Protein AF-A0A496YY79-F1 (afdb_monomer_lite)

Foldseek 3Di:
DDDPVNVLVVVLVCQLQVVQLVVLVCCCVVPVVVSCVVQVDSVSSSVVSSVVSNVVCVVCVVPVVVVVCCVVVVVD

Radius of gyration: 15.7 Å; chains: 1; bounding box: 33×28×44 Å

Secondary structure (DSSP, 8-state):
---HHHHHHHHHHHHHHHHHHHHHHHHHHHSHHHHHHHHSSHHHHHHHHHHHHHHHHHHHTTTHHHHHHHHHHHT-

Sequence (76 aa):
MANAEELLKVIKEDYVRTYSLRICQALFQLFPEEAKRAFGSIENCVKEVQDDAEKWFEKWGPNWVAGIIARVKGSS

Structure (mmCIF, N/CA/C/O backbone):
data_AF-A0A496YY79-F1
#
_entry.id   AF-A0A496YY79-F1
#
loop_
_atom_site.group_PDB
_atom_site.id
_atom_site.type_symbol
_atom_site.label_atom_id
_atom_site.label_alt_id
_atom_site.label_comp_id
_atom_site.label_asym_id
_atom_site.label_entity_id
_atom_site.label_seq_id
_atom_site.pdbx_PDB_ins_code
_atom_site.Cartn_x
_atom_site.Cartn_y
_atom_site.Cartn_z
_atom_site.occupancy
_atom_site.B_iso_or_equiv
_atom_site.auth_seq_id
_atom_site.auth_comp_id
_atom_site.auth_asym_id
_atom_site.auth_atom_id
_atom_site.pdbx_PDB_model_num
ATOM 1 N N . MET A 1 1 ? 16.530 13.702 -19.274 1.00 53.22 1 MET A N 1
ATOM 2 C CA . MET A 1 1 ? 15.833 12.403 -19.376 1.00 53.22 1 MET A CA 1
ATOM 3 C C . MET A 1 1 ? 15.948 11.766 -18.010 1.00 53.22 1 MET A C 1
ATOM 5 O O . MET A 1 1 ? 17.075 11.687 -17.540 1.00 53.22 1 MET A O 1
ATOM 9 N N . ALA A 1 2 ? 14.834 11.430 -17.355 1.00 59.84 2 ALA A N 1
ATOM 10 C CA . ALA A 1 2 ? 14.903 10.729 -16.074 1.00 59.84 2 ALA A CA 1
ATOM 11 C C . ALA A 1 2 ? 15.617 9.389 -16.288 1.00 59.84 2 ALA A C 1
ATOM 13 O O . ALA A 1 2 ? 15.359 8.713 -17.292 1.00 59.84 2 ALA A O 1
ATOM 14 N N . ASN A 1 3 ? 16.550 9.042 -15.409 1.00 81.94 3 ASN A N 1
ATOM 15 C CA . ASN A 1 3 ? 17.208 7.742 -15.483 1.00 81.94 3 ASN A CA 1
ATOM 16 C C . ASN A 1 3 ? 16.211 6.635 -15.060 1.00 81.94 3 ASN A C 1
ATOM 18 O O . ASN A 1 3 ? 15.156 6.903 -14.480 1.00 81.94 3 ASN A O 1
ATOM 22 N N . ALA A 1 4 ? 16.491 5.377 -15.411 1.00 80.31 4 ALA A N 1
ATOM 23 C CA . ALA A 1 4 ? 15.565 4.271 -15.137 1.00 80.31 4 ALA A CA 1
ATOM 24 C C . ALA A 1 4 ? 15.276 4.091 -13.631 1.00 80.31 4 ALA A C 1
ATOM 26 O O . ALA A 1 4 ? 14.177 3.683 -13.257 1.00 80.31 4 ALA A O 1
ATOM 27 N N . GLU A 1 5 ? 16.241 4.432 -12.776 1.00 83.06 5 GLU A N 1
ATOM 28 C CA . GLU A 1 5 ? 16.116 4.361 -11.318 1.00 83.06 5 GLU A CA 1
ATOM 29 C C . GLU A 1 5 ? 15.138 5.410 -10.775 1.00 83.06 5 GLU A C 1
ATOM 31 O O . GLU A 1 5 ? 14.296 5.092 -9.938 1.00 83.06 5 GLU A O 1
ATOM 36 N N . GLU A 1 6 ? 15.179 6.639 -11.293 1.00 86.81 6 GLU A N 1
ATOM 37 C CA . GLU A 1 6 ? 14.245 7.715 -10.951 1.00 86.81 6 GLU A CA 1
ATOM 38 C C . GLU A 1 6 ? 12.812 7.349 -11.340 1.00 86.81 6 GLU A C 1
ATOM 40 O O . GLU A 1 6 ? 11.889 7.536 -10.547 1.00 86.81 6 GLU A O 1
ATOM 45 N N . LEU A 1 7 ? 12.615 6.770 -12.529 1.00 85.12 7 LEU A N 1
ATOM 46 C CA . LEU A 1 7 ? 11.297 6.297 -12.958 1.00 85.12 7 LEU A CA 1
ATOM 47 C C . LEU A 1 7 ? 10.783 5.168 -12.059 1.00 85.12 7 LEU A C 1
ATOM 49 O O . LEU A 1 7 ? 9.615 5.173 -11.669 1.00 85.12 7 LEU A O 1
ATOM 53 N N . LEU A 1 8 ? 11.649 4.219 -11.697 1.00 84.62 8 LEU A N 1
ATOM 54 C CA . LEU A 1 8 ? 11.270 3.119 -10.814 1.00 84.62 8 LEU A CA 1
ATOM 55 C C . LEU A 1 8 ? 10.929 3.616 -9.405 1.00 84.62 8 LEU A C 1
ATOM 57 O O . LEU A 1 8 ? 9.974 3.127 -8.805 1.00 84.62 8 LEU A O 1
ATOM 61 N N . LYS A 1 9 ? 11.658 4.616 -8.900 1.00 88.81 9 LYS A N 1
ATOM 62 C CA . LYS A 1 9 ? 11.366 5.266 -7.621 1.00 88.81 9 LYS A CA 1
ATOM 63 C C . LYS A 1 9 ? 9.983 5.918 -7.627 1.00 88.81 9 LYS A C 1
ATOM 65 O O . LYS A 1 9 ? 9.207 5.668 -6.712 1.00 88.81 9 LYS A O 1
ATOM 70 N N . VAL A 1 10 ? 9.648 6.679 -8.671 1.00 90.12 10 VAL A N 1
ATOM 71 C CA . VAL A 1 10 ? 8.322 7.309 -8.802 1.00 90.12 10 VAL A CA 1
ATOM 72 C C . VAL A 1 10 ? 7.209 6.257 -8.827 1.00 90.12 10 VAL A C 1
ATOM 74 O O . VAL A 1 10 ? 6.197 6.415 -8.148 1.00 90.12 10 VAL A O 1
ATOM 77 N N . ILE A 1 11 ? 7.403 5.151 -9.555 1.00 88.75 11 ILE A N 1
ATOM 78 C CA . ILE A 1 11 ? 6.431 4.047 -9.580 1.00 88.75 11 ILE A CA 1
ATOM 79 C C . ILE A 1 11 ? 6.313 3.373 -8.207 1.00 88.75 11 ILE A C 1
ATOM 81 O O . ILE A 1 11 ? 5.199 3.054 -7.793 1.00 88.75 11 ILE A O 1
ATOM 85 N N . LYS A 1 12 ? 7.426 3.168 -7.487 1.00 90.12 12 LYS A N 1
ATOM 86 C CA . LYS A 1 12 ? 7.403 2.622 -6.121 1.00 90.12 12 LYS A CA 1
ATOM 87 C C . LYS A 1 12 ? 6.579 3.519 -5.199 1.00 90.12 12 LYS A C 1
ATOM 89 O O . LYS A 1 12 ? 5.697 3.021 -4.506 1.00 90.12 12 LYS A O 1
ATOM 94 N N . GLU A 1 13 ? 6.842 4.823 -5.204 1.00 92.50 13 GLU A N 1
ATOM 95 C CA . GLU A 1 13 ? 6.147 5.793 -4.351 1.00 92.50 13 GLU A CA 1
ATOM 96 C C . GLU A 1 13 ? 4.637 5.825 -4.630 1.00 92.50 13 GLU A C 1
ATOM 98 O O . GLU A 1 13 ? 3.834 5.782 -3.693 1.00 92.50 13 GLU A O 1
ATOM 103 N N . ASP A 1 14 ? 4.238 5.833 -5.907 1.00 91.88 14 ASP A N 1
ATOM 104 C CA . ASP A 1 14 ? 2.825 5.795 -6.292 1.00 91.88 14 ASP A CA 1
ATOM 105 C C . ASP A 1 14 ? 2.152 4.472 -5.902 1.00 91.88 14 ASP A C 1
ATOM 107 O O . ASP A 1 14 ? 1.065 4.483 -5.319 1.00 91.88 14 ASP A O 1
ATOM 111 N N . TYR A 1 15 ? 2.819 3.337 -6.148 1.00 90.69 15 TYR A N 1
ATOM 112 C CA . TYR A 1 15 ? 2.328 2.018 -5.750 1.00 90.69 15 TYR A CA 1
ATOM 113 C C . TYR A 1 15 ? 2.086 1.959 -4.244 1.00 90.69 15 TYR A C 1
ATOM 115 O O . TYR A 1 15 ? 0.976 1.647 -3.823 1.00 90.69 15 TYR A O 1
ATOM 123 N N . VAL A 1 16 ? 3.092 2.295 -3.434 1.00 94.06 16 VAL A N 1
ATOM 124 C CA . VAL A 1 16 ? 3.020 2.211 -1.969 1.00 94.06 16 VAL A CA 1
ATOM 125 C C . VAL A 1 16 ? 1.889 3.083 -1.437 1.00 94.06 16 VAL A C 1
ATOM 127 O O . VAL A 1 16 ? 1.076 2.615 -0.641 1.00 94.06 16 VAL A O 1
ATOM 130 N N . ARG A 1 17 ? 1.791 4.330 -1.912 1.00 94.38 17 ARG A N 1
ATOM 131 C CA . ARG A 1 17 ? 0.759 5.281 -1.483 1.00 94.38 17 ARG A CA 1
ATOM 132 C C . ARG A 1 17 ? -0.644 4.848 -1.898 1.00 94.38 17 ARG A C 1
ATOM 134 O O . ARG A 1 17 ? -1.569 4.894 -1.089 1.00 94.38 17 ARG A O 1
ATOM 141 N N . THR A 1 18 ? -0.823 4.479 -3.162 1.00 94.62 18 THR A N 1
ATOM 142 C CA . THR A 1 18 ? -2.141 4.125 -3.700 1.00 94.62 18 THR A CA 1
ATOM 143 C C . THR A 1 18 ? -2.622 2.800 -3.127 1.00 94.62 18 THR A C 1
ATOM 145 O O . THR A 1 18 ? -3.797 2.674 -2.775 1.00 94.62 18 THR A O 1
ATOM 148 N N . TYR A 1 19 ? -1.723 1.823 -3.010 1.00 93.69 19 TYR A N 1
ATOM 149 C CA . TYR A 1 19 ? -2.022 0.515 -2.451 1.00 93.69 19 TYR A CA 1
ATOM 150 C C . TYR A 1 19 ? -2.492 0.635 -1.001 1.00 93.69 19 TYR A C 1
ATOM 152 O O . TYR A 1 19 ? -3.604 0.208 -0.692 1.00 93.69 19 TYR A O 1
ATOM 160 N N . SER A 1 20 ? -1.695 1.263 -0.129 1.00 96.06 20 SER A N 1
ATOM 161 C CA . SER A 1 20 ? -2.016 1.362 1.298 1.00 96.06 20 SER A CA 1
ATOM 162 C C . SER A 1 20 ? -3.341 2.080 1.539 1.00 96.06 20 SER A C 1
ATOM 164 O O . SER A 1 20 ? -4.195 1.570 2.264 1.00 96.06 20 SER A O 1
ATOM 166 N N . LEU A 1 21 ? -3.571 3.205 0.856 1.00 96.81 21 LEU A N 1
ATOM 167 C CA . LEU A 1 21 ? -4.814 3.959 0.976 1.00 96.81 21 LEU A CA 1
ATOM 168 C C . LEU A 1 21 ? -6.026 3.129 0.548 1.00 96.81 21 LEU A C 1
ATOM 170 O O . LEU A 1 21 ? -7.000 3.042 1.292 1.00 96.81 21 LEU A O 1
ATOM 174 N N . ARG A 1 22 ? -5.979 2.510 -0.637 1.00 97.19 22 ARG A N 1
ATOM 175 C CA . ARG A 1 22 ? -7.128 1.768 -1.175 1.00 97.19 22 ARG A CA 1
ATOM 176 C C . ARG A 1 22 ? -7.432 0.511 -0.372 1.00 97.19 22 ARG A C 1
ATOM 178 O O . ARG A 1 22 ? -8.605 0.227 -0.143 1.00 97.19 22 ARG A O 1
ATOM 185 N N . ILE A 1 23 ? -6.408 -0.219 0.073 1.00 96.19 23 ILE A N 1
ATOM 186 C CA . ILE A 1 23 ? -6.600 -1.401 0.921 1.00 96.19 23 ILE A CA 1
ATOM 187 C C . ILE A 1 23 ? -7.225 -0.992 2.254 1.00 96.19 23 ILE A C 1
ATOM 189 O O . ILE A 1 23 ? -8.212 -1.600 2.658 1.00 96.19 23 ILE A O 1
ATOM 193 N N . CYS A 1 24 ? -6.720 0.057 2.908 1.00 97.75 24 CYS A N 1
ATOM 194 C CA . CYS A 1 24 ? -7.278 0.509 4.180 1.00 97.75 24 CYS A CA 1
ATOM 195 C C . CYS A 1 24 ? -8.701 1.054 4.023 1.00 97.75 24 CYS A C 1
ATOM 197 O O . CYS A 1 24 ? -9.565 0.728 4.830 1.00 97.75 24 CYS A O 1
ATOM 199 N N . GLN A 1 25 ? -8.995 1.804 2.958 1.00 98.00 25 GLN A N 1
ATOM 200 C CA . GLN A 1 25 ? -10.364 2.230 2.651 1.00 98.00 25 GLN A CA 1
ATOM 201 C C . GLN A 1 25 ? -11.303 1.034 2.470 1.00 98.00 25 GLN A C 1
ATOM 203 O O . GLN A 1 25 ? -12.364 0.993 3.090 1.00 98.00 25 GLN A O 1
ATOM 208 N N . ALA A 1 26 ? -10.903 0.041 1.671 1.00 98.00 26 ALA A N 1
ATOM 209 C CA . ALA A 1 26 ? -11.693 -1.166 1.462 1.00 98.00 26 ALA A CA 1
ATOM 210 C C . ALA A 1 26 ? -11.887 -1.950 2.767 1.00 98.00 26 ALA A C 1
ATOM 212 O O . ALA A 1 26 ? -12.991 -2.409 3.042 1.00 98.00 26 ALA A O 1
ATOM 213 N N . LEU A 1 27 ? -10.850 -2.058 3.601 1.00 97.31 27 LEU A N 1
ATOM 214 C CA . LEU A 1 27 ? -10.923 -2.750 4.883 1.00 97.31 27 LEU A CA 1
ATOM 215 C C . LEU A 1 27 ? -11.903 -2.057 5.838 1.00 97.31 27 LEU A C 1
ATOM 217 O O . LEU A 1 27 ? -12.774 -2.716 6.394 1.00 97.31 27 LEU A O 1
ATOM 221 N N . PHE A 1 28 ? -11.819 -0.733 5.978 1.00 98.12 28 PHE A N 1
ATOM 222 C CA . PHE A 1 28 ? -12.740 0.037 6.820 1.00 98.12 28 PHE A CA 1
ATOM 223 C C . PHE A 1 28 ? -14.171 0.071 6.266 1.00 98.12 28 PHE A C 1
ATOM 225 O O . PHE A 1 28 ? -15.112 0.223 7.040 1.00 98.1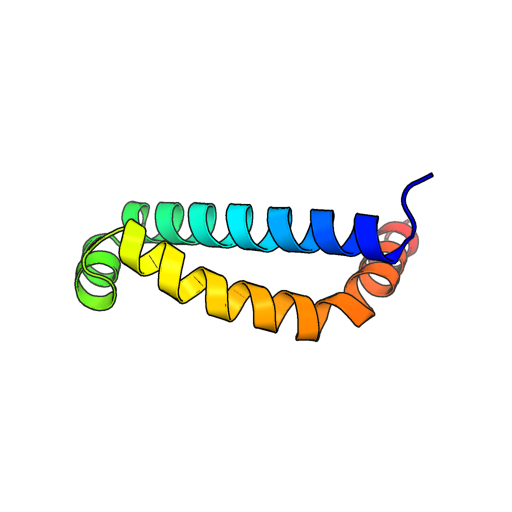2 28 PHE A O 1
ATOM 232 N N . GLN A 1 29 ? -14.355 -0.077 4.953 1.00 98.00 29 GLN A N 1
ATOM 233 C CA . GLN A 1 29 ? -15.678 -0.145 4.334 1.00 98.00 29 GLN A CA 1
ATOM 234 C C . GLN A 1 29 ? -16.324 -1.530 4.481 1.00 98.00 29 GLN A C 1
ATOM 236 O O . GLN A 1 29 ? -17.521 -1.622 4.744 1.00 98.00 29 GLN A O 1
ATOM 241 N N . LEU A 1 30 ? -15.555 -2.600 4.272 1.00 98.19 30 LEU A N 1
ATOM 242 C CA . LEU A 1 30 ? -16.065 -3.972 4.218 1.00 98.19 30 LEU A CA 1
ATOM 243 C C . LEU A 1 30 ? -16.063 -4.660 5.590 1.00 98.19 30 LEU A C 1
ATOM 245 O O . LEU A 1 30 ? -16.955 -5.457 5.866 1.00 98.19 30 LEU A O 1
ATOM 249 N N . PHE A 1 31 ? -15.086 -4.341 6.441 1.00 98.06 31 PHE A N 1
ATOM 250 C CA . PHE A 1 31 ? -14.848 -4.967 7.748 1.00 98.06 31 PHE A CA 1
ATOM 251 C C . PHE A 1 31 ? -14.572 -3.903 8.828 1.00 98.06 31 PHE A C 1
ATOM 253 O O . PHE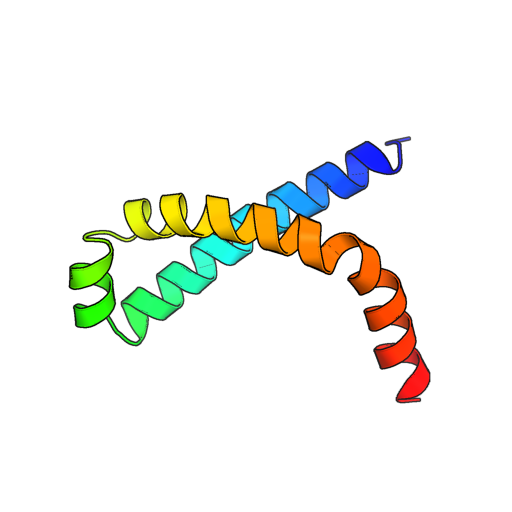 A 1 31 ? -13.495 -3.880 9.430 1.00 98.06 31 PHE A O 1
ATOM 260 N N . PRO A 1 32 ? -15.505 -2.960 9.059 1.00 97.25 32 PRO A N 1
ATOM 261 C CA . PRO A 1 32 ? -15.254 -1.780 9.885 1.00 97.25 32 PRO A CA 1
ATOM 262 C C . PRO A 1 32 ? -14.866 -2.107 11.330 1.00 97.25 32 PRO A C 1
ATOM 264 O O . PRO A 1 32 ? -14.042 -1.405 11.912 1.00 97.25 32 PRO A O 1
ATOM 267 N N . GLU A 1 33 ? -15.448 -3.145 11.930 1.00 97.94 33 GLU A N 1
ATOM 268 C CA . GLU A 1 33 ? -15.224 -3.464 13.344 1.00 97.94 33 GLU A CA 1
ATOM 269 C C . GLU A 1 33 ? -13.881 -4.164 13.562 1.00 97.94 33 GLU A C 1
ATOM 271 O O . GLU A 1 33 ? -13.144 -3.831 14.493 1.00 97.94 33 GLU A O 1
ATOM 276 N N . GLU A 1 34 ? -13.510 -5.075 12.666 1.00 98.00 34 GLU A N 1
ATOM 277 C CA . GLU A 1 34 ? -12.187 -5.687 12.623 1.00 98.00 34 GLU A CA 1
ATOM 278 C C . GLU A 1 34 ? -11.108 -4.637 12.346 1.00 98.00 34 GLU A C 1
ATOM 280 O O . GLU A 1 34 ? -10.096 -4.600 13.047 1.00 98.00 34 GLU A O 1
ATOM 285 N N . ALA A 1 35 ? -11.345 -3.743 11.380 1.00 97.19 35 ALA A N 1
ATOM 286 C CA . ALA A 1 35 ? -10.410 -2.685 11.010 1.00 97.19 35 ALA A CA 1
ATOM 287 C C . ALA A 1 35 ? -10.146 -1.720 12.173 1.00 97.19 35 ALA A C 1
ATOM 289 O O . ALA A 1 35 ? -8.994 -1.439 12.502 1.00 97.19 35 ALA A O 1
ATOM 290 N N . LYS A 1 36 ? -11.204 -1.253 12.850 1.00 97.50 36 LYS A N 1
ATOM 291 C CA . LYS A 1 36 ? -11.075 -0.397 14.039 1.00 97.50 36 LYS A CA 1
ATOM 292 C C . LYS A 1 36 ? -10.387 -1.121 15.190 1.00 97.50 36 LYS A C 1
ATOM 294 O O . LYS A 1 36 ? -9.595 -0.506 15.891 1.00 97.50 36 LYS A O 1
ATOM 299 N N . ARG A 1 37 ? -10.663 -2.411 15.400 1.00 98.06 37 ARG A N 1
ATOM 300 C CA . ARG A 1 37 ? -10.013 -3.182 16.469 1.00 98.06 37 ARG A CA 1
ATOM 301 C C . ARG A 1 37 ? -8.517 -3.353 16.221 1.00 98.06 37 ARG A C 1
ATOM 303 O O . ARG A 1 37 ? -7.747 -3.276 17.171 1.00 98.06 37 ARG A O 1
ATOM 310 N N . ALA A 1 38 ? -8.130 -3.611 14.975 1.00 97.19 38 ALA A N 1
ATOM 311 C CA . ALA A 1 38 ? -6.739 -3.836 14.605 1.00 97.19 38 ALA A CA 1
ATOM 312 C C . ALA A 1 38 ? -5.933 -2.530 14.556 1.00 97.19 38 ALA A C 1
ATOM 314 O O . ALA A 1 38 ? -4.858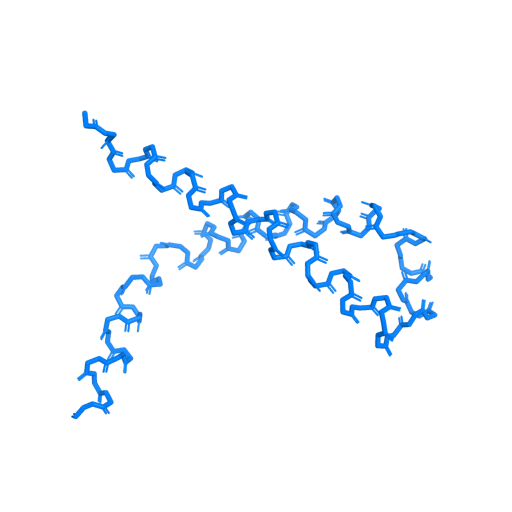 -2.463 15.139 1.00 97.19 38 ALA A O 1
ATOM 315 N N . PHE A 1 39 ? -6.466 -1.493 13.905 1.00 97.12 39 PHE A N 1
ATOM 316 C CA . PHE A 1 39 ? -5.705 -0.285 13.564 1.00 97.12 39 PHE A CA 1
ATOM 317 C C . PHE A 1 39 ? -6.165 0.973 14.314 1.00 97.12 39 PHE A C 1
ATOM 319 O O . PHE A 1 39 ? -5.454 1.978 14.364 1.00 97.12 39 PHE A O 1
ATOM 326 N N . GLY A 1 40 ? -7.367 0.969 14.891 1.00 97.50 40 GLY A N 1
ATOM 327 C CA . GLY A 1 40 ? -7.979 2.133 15.540 1.00 97.50 40 GLY A CA 1
ATOM 328 C C . GLY A 1 40 ? -8.529 3.163 14.551 1.00 97.50 40 GLY A C 1
ATOM 329 O O . GLY A 1 40 ? -9.699 3.533 14.637 1.00 97.50 40 GLY A O 1
ATOM 330 N N . SER A 1 41 ? -7.712 3.602 13.591 1.00 97.38 41 SER A N 1
ATOM 331 C CA . SER A 1 41 ? -8.084 4.576 12.562 1.00 97.38 41 SER A CA 1
ATOM 332 C C . SER A 1 41 ? -7.526 4.217 11.186 1.00 97.38 41 SER A C 1
ATOM 334 O O . SER A 1 41 ? -6.645 3.363 11.043 1.00 97.38 41 SER A O 1
ATOM 336 N N . ILE A 1 42 ? -8.050 4.885 10.157 1.00 96.75 42 ILE A N 1
ATOM 337 C CA . ILE A 1 42 ? -7.585 4.700 8.784 1.00 96.75 42 ILE A CA 1
ATOM 338 C C . ILE A 1 42 ? -6.148 5.200 8.606 1.00 96.75 42 ILE A C 1
ATOM 340 O O . ILE A 1 42 ? -5.374 4.570 7.893 1.00 96.75 42 ILE A O 1
ATOM 344 N N . GLU A 1 43 ? -5.757 6.281 9.285 1.00 96.56 43 GLU A N 1
ATOM 345 C CA . GLU A 1 43 ? -4.402 6.835 9.227 1.00 96.56 43 GLU A CA 1
ATOM 346 C C . GLU A 1 43 ? -3.365 5.850 9.774 1.00 96.56 43 GLU A C 1
ATOM 348 O O . GLU A 1 43 ? -2.314 5.664 9.161 1.00 96.56 43 GLU A O 1
ATOM 353 N N . ASN A 1 44 ? -3.677 5.176 10.886 1.00 96.88 44 ASN A N 1
ATOM 354 C CA . ASN A 1 44 ? -2.811 4.140 11.451 1.00 96.88 44 ASN A CA 1
ATOM 355 C C . ASN A 1 44 ? -2.695 2.936 10.513 1.00 96.88 44 ASN A C 1
ATOM 357 O O . ASN A 1 44 ? -1.585 2.484 10.243 1.00 96.88 44 ASN A O 1
ATOM 361 N N . CYS A 1 45 ? -3.820 2.477 9.950 1.00 97.31 45 CYS A N 1
ATOM 362 C CA . CYS A 1 45 ? -3.812 1.410 8.949 1.00 97.31 45 CYS A CA 1
ATOM 363 C C . CYS A 1 45 ? -2.906 1.769 7.768 1.00 97.31 45 CYS A C 1
ATOM 365 O O . CYS A 1 45 ? -2.055 0.976 7.379 1.00 97.31 45 CYS A O 1
ATOM 367 N N . VAL A 1 46 ? -3.050 2.976 7.208 1.00 97.00 46 VAL A N 1
ATOM 368 C CA . VAL A 1 46 ? -2.249 3.406 6.056 1.00 97.00 46 VAL A CA 1
ATOM 369 C C . VAL A 1 46 ? -0.766 3.418 6.404 1.00 97.00 46 VAL A C 1
ATOM 371 O O . VAL A 1 46 ? 0.028 2.917 5.614 1.00 97.00 46 VAL A O 1
ATOM 374 N N . LYS A 1 47 ? -0.398 3.931 7.582 1.00 95.25 47 LYS A N 1
ATOM 375 C CA . LYS A 1 47 ? 0.993 3.961 8.040 1.00 95.25 47 LYS A CA 1
ATOM 376 C C . LYS A 1 47 ? 1.594 2.556 8.142 1.00 95.25 47 LYS A C 1
ATOM 378 O O . LYS A 1 47 ? 2.680 2.333 7.626 1.00 95.25 47 LYS A O 1
ATOM 383 N N . GL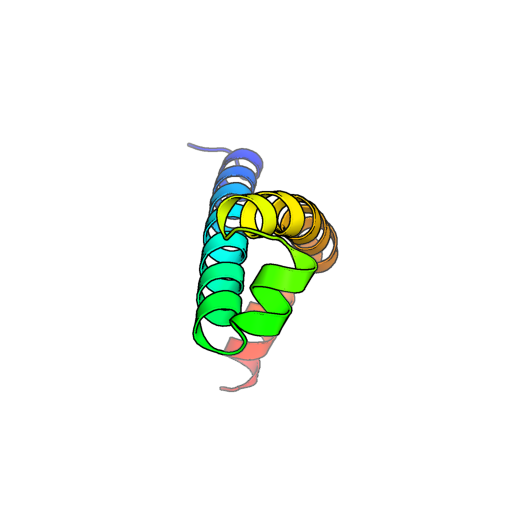U A 1 48 ? 0.887 1.612 8.758 1.00 94.56 48 GLU A N 1
ATOM 384 C CA . GLU A 1 48 ? 1.372 0.232 8.910 1.00 94.56 48 GLU A CA 1
ATOM 385 C C . GLU A 1 48 ? 1.422 -0.520 7.571 1.00 94.56 48 GLU A C 1
ATOM 387 O O . GLU A 1 48 ? 2.391 -1.217 7.274 1.00 94.56 48 GLU A O 1
ATOM 392 N N . VAL A 1 49 ? 0.414 -0.344 6.712 1.00 95.12 49 VAL A N 1
ATOM 393 C CA . VAL A 1 49 ? 0.354 -1.011 5.402 1.00 95.12 49 VAL A CA 1
ATOM 394 C C . VAL A 1 49 ? 1.374 -0.431 4.416 1.00 95.12 49 VAL A C 1
ATOM 396 O O . VAL A 1 49 ? 1.804 -1.146 3.511 1.00 95.12 49 VAL A O 1
ATOM 399 N N . GLN A 1 50 ? 1.794 0.831 4.561 1.00 94.50 50 GLN A N 1
ATOM 400 C CA . GLN A 1 50 ? 2.868 1.406 3.739 1.00 94.50 50 GLN A CA 1
ATOM 401 C C . GLN A 1 50 ? 4.184 0.636 3.899 1.00 94.50 50 GLN A C 1
ATOM 403 O O . GLN A 1 50 ? 4.784 0.276 2.884 1.00 94.50 50 GLN A O 1
ATOM 408 N N . ASP A 1 51 ? 4.578 0.307 5.132 1.00 90.19 51 ASP A N 1
ATOM 409 C CA . ASP A 1 51 ? 5.808 -0.449 5.413 1.00 90.19 51 ASP A CA 1
ATOM 410 C C . ASP A 1 51 ? 5.794 -1.833 4.740 1.00 90.19 51 ASP A C 1
ATOM 412 O O . ASP A 1 51 ? 6.810 -2.321 4.235 1.00 90.19 51 ASP A O 1
ATOM 416 N N . ASP A 1 52 ? 4.630 -2.480 4.698 1.00 90.00 52 ASP A N 1
ATOM 417 C CA . ASP A 1 52 ? 4.467 -3.774 4.037 1.00 90.00 52 ASP A CA 1
ATOM 418 C C . ASP A 1 52 ? 4.381 -3.653 2.512 1.00 90.00 52 ASP A C 1
ATOM 420 O O . ASP A 1 52 ? 4.949 -4.480 1.789 1.00 90.00 52 ASP A O 1
ATOM 424 N N . ALA A 1 53 ? 3.745 -2.597 2.003 1.00 91.25 53 ALA A N 1
ATOM 425 C CA . ALA A 1 53 ? 3.688 -2.314 0.575 1.00 91.25 53 ALA A CA 1
ATOM 426 C C . ALA A 1 53 ? 5.089 -2.068 -0.008 1.00 91.25 53 ALA A C 1
ATOM 428 O O . ALA A 1 53 ? 5.371 -2.536 -1.115 1.00 91.25 53 ALA A O 1
ATOM 429 N N . GLU A 1 54 ? 5.989 -1.413 0.732 1.00 91.50 54 GLU A N 1
ATOM 430 C CA . GLU A 1 54 ? 7.390 -1.246 0.329 1.00 91.50 54 GLU A CA 1
ATOM 431 C C . GLU A 1 54 ? 8.105 -2.591 0.174 1.00 91.50 54 GLU A C 1
ATOM 433 O O . GLU A 1 54 ? 8.688 -2.864 -0.880 1.00 91.50 54 GLU A O 1
ATOM 438 N N . LYS A 1 55 ? 7.993 -3.471 1.175 1.00 89.38 55 LYS A N 1
ATOM 439 C CA . LYS A 1 55 ? 8.593 -4.816 1.136 1.00 89.38 55 LYS A CA 1
ATOM 440 C C . LYS A 1 55 ? 8.032 -5.653 -0.007 1.00 89.38 55 LYS A C 1
ATOM 442 O O . LYS A 1 55 ? 8.757 -6.427 -0.630 1.00 89.38 55 LYS A O 1
ATOM 447 N N . TRP A 1 56 ? 6.737 -5.538 -0.294 1.00 85.50 56 TRP A N 1
ATOM 448 C CA . TRP A 1 56 ? 6.120 -6.250 -1.412 1.00 85.50 56 TRP A CA 1
ATOM 449 C C . TRP A 1 56 ? 6.578 -5.720 -2.757 1.00 85.50 56 TRP A C 1
ATOM 451 O O . TRP A 1 56 ? 6.845 -6.524 -3.652 1.00 85.50 56 TRP A O 1
ATOM 461 N N . PHE A 1 57 ? 6.726 -4.404 -2.892 1.00 86.94 57 PHE A N 1
ATOM 462 C CA . PHE A 1 57 ? 7.314 -3.832 -4.091 1.00 86.9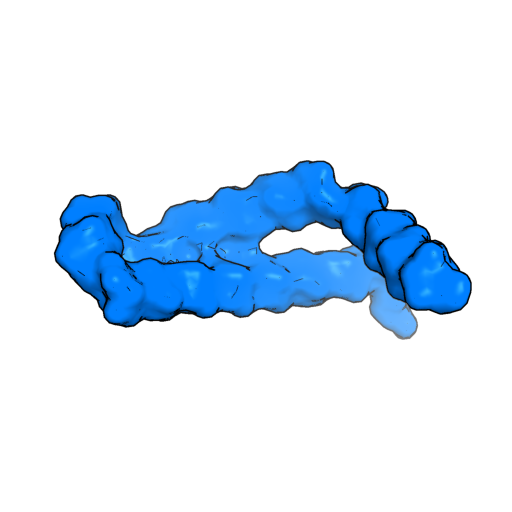4 57 PHE A CA 1
ATOM 463 C C . PHE A 1 57 ? 8.735 -4.359 -4.297 1.00 86.94 57 PHE A C 1
ATOM 465 O O . PHE A 1 57 ? 9.074 -4.758 -5.397 1.00 86.94 57 PHE A O 1
ATOM 472 N N . GLU A 1 58 ? 9.557 -4.462 -3.259 1.00 85.38 58 GLU A N 1
ATOM 473 C CA . GLU A 1 58 ? 10.923 -4.989 -3.393 1.00 85.38 58 GLU A CA 1
ATOM 474 C C . GLU A 1 58 ? 10.961 -6.495 -3.672 1.00 85.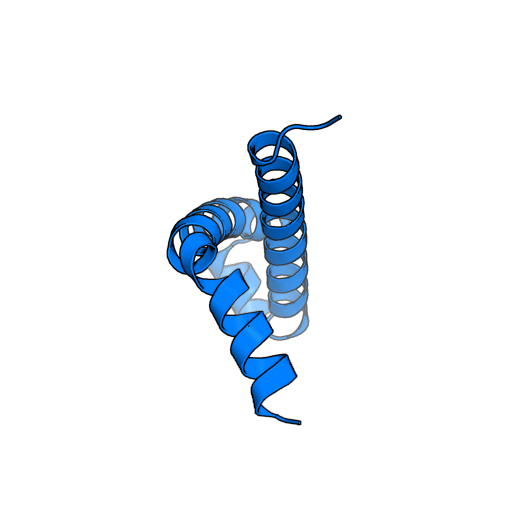38 58 GLU A C 1
ATOM 476 O O . GLU A 1 58 ? 11.768 -6.964 -4.473 1.00 85.38 58 GLU A O 1
ATOM 481 N N . LYS A 1 59 ? 10.055 -7.264 -3.063 1.00 83.94 59 LYS A N 1
ATOM 482 C CA . LYS A 1 59 ? 9.975 -8.718 -3.244 1.00 83.94 59 LYS A CA 1
ATOM 483 C C . LYS A 1 59 ? 9.476 -9.118 -4.634 1.00 83.94 59 LYS A C 1
ATOM 485 O O . LYS A 1 59 ? 9.974 -10.081 -5.215 1.00 83.94 59 LYS A O 1
ATOM 490 N N . TRP A 1 60 ? 8.473 -8.416 -5.158 1.00 75.75 60 TRP A N 1
ATOM 491 C CA . TRP A 1 60 ? 7.803 -8.767 -6.417 1.00 75.75 60 TRP A CA 1
ATOM 492 C C . TRP A 1 60 ? 8.204 -7.852 -7.590 1.00 75.75 60 TRP A C 1
ATOM 494 O O . TRP A 1 60 ? 8.082 -8.243 -8.755 1.00 75.75 60 TRP A O 1
ATOM 504 N N . GLY A 1 61 ? 8.746 -6.669 -7.294 1.00 71.00 61 GLY A N 1
ATOM 505 C CA . GLY A 1 61 ? 9.222 -5.638 -8.226 1.00 71.00 61 GLY A CA 1
ATOM 506 C C . GLY A 1 61 ? 10.378 -6.026 -9.161 1.00 71.00 61 GLY A C 1
ATOM 507 O O . GLY A 1 61 ? 10.516 -5.415 -10.217 1.00 71.00 61 GLY A O 1
ATOM 508 N N . PRO A 1 62 ? 11.183 -7.058 -8.884 1.00 69.00 62 PRO A N 1
ATOM 509 C CA . PRO A 1 62 ? 12.118 -7.573 -9.886 1.00 69.00 62 PRO A CA 1
ATOM 510 C C . PRO A 1 62 ? 11.439 -8.419 -10.978 1.00 69.00 62 PRO A C 1
ATOM 512 O O . PRO A 1 62 ? 11.908 -8.463 -12.111 1.00 69.00 62 PRO A O 1
ATOM 515 N N . ASN A 1 63 ? 10.311 -9.070 -10.668 1.00 69.38 63 ASN A N 1
ATOM 516 C CA . ASN A 1 63 ? 9.708 -10.096 -11.533 1.00 69.38 63 ASN A CA 1
ATOM 517 C C . ASN A 1 63 ? 8.422 -9.647 -12.247 1.00 69.38 63 ASN A C 1
ATOM 519 O O . ASN A 1 63 ? 8.006 -10.272 -13.225 1.00 69.38 63 ASN A O 1
ATOM 523 N N . TRP A 1 64 ? 7.777 -8.570 -11.788 1.00 71.31 64 TRP A N 1
ATOM 524 C CA . TRP A 1 64 ? 6.501 -8.106 -12.350 1.00 71.31 64 TRP A CA 1
ATOM 525 C C . TRP A 1 64 ? 6.587 -7.705 -13.827 1.00 71.31 64 TRP A C 1
ATOM 527 O O . TRP A 1 64 ? 5.642 -7.987 -14.552 1.00 71.31 64 TRP A O 1
ATOM 537 N N . VAL A 1 65 ? 7.688 -7.112 -14.311 1.00 74.75 65 VAL A N 1
ATOM 538 C CA . VAL A 1 65 ? 7.800 -6.703 -15.728 1.00 74.75 65 VAL A CA 1
ATOM 539 C C . VAL A 1 65 ? 7.729 -7.920 -16.650 1.00 74.75 65 VAL A C 1
ATOM 541 O O . VAL A 1 65 ? 6.863 -7.988 -17.524 1.00 74.75 65 VAL A O 1
ATOM 544 N N . ALA A 1 66 ? 8.597 -8.910 -16.421 1.00 74.31 66 ALA A N 1
ATOM 545 C CA . ALA A 1 66 ? 8.595 -10.155 -17.184 1.00 74.31 66 ALA A CA 1
ATOM 546 C C . ALA A 1 66 ? 7.251 -10.887 -17.043 1.00 74.31 66 ALA A C 1
ATOM 548 O O . ALA A 1 66 ? 6.691 -11.343 -18.039 1.00 74.31 66 ALA A O 1
ATOM 549 N N . GLY A 1 67 ? 6.688 -10.921 -15.830 1.00 76.62 67 GLY A N 1
ATOM 550 C CA . GLY A 1 67 ? 5.386 -11.527 -15.560 1.00 76.62 67 GLY A CA 1
ATOM 551 C C . GLY A 1 67 ? 4.221 -10.853 -16.294 1.00 76.62 67 GLY A C 1
ATOM 552 O O . GLY A 1 67 ? 3.371 -11.543 -16.853 1.00 76.62 67 GLY A O 1
ATOM 553 N N . ILE A 1 68 ? 4.174 -9.517 -16.344 1.00 80.25 68 ILE A N 1
ATOM 554 C CA . ILE A 1 68 ? 3.139 -8.768 -17.072 1.00 80.25 68 ILE A CA 1
ATOM 555 C C . ILE A 1 68 ? 3.269 -9.013 -18.570 1.00 80.25 68 ILE A C 1
ATOM 557 O O . ILE A 1 68 ? 2.265 -9.319 -19.212 1.00 80.25 68 ILE A O 1
ATOM 561 N N . ILE A 1 69 ? 4.481 -8.905 -19.122 1.00 80.38 69 ILE A N 1
ATOM 562 C CA . ILE A 1 69 ? 4.711 -9.121 -20.554 1.00 80.38 69 ILE A CA 1
ATOM 563 C C . ILE A 1 69 ? 4.295 -10.541 -20.941 1.00 80.38 69 ILE A C 1
ATOM 565 O O . ILE A 1 69 ? 3.540 -10.705 -21.900 1.00 80.38 69 ILE A O 1
ATOM 569 N N . ALA A 1 70 ? 4.733 -11.548 -20.181 1.00 82.06 70 ALA A N 1
ATOM 570 C CA . ALA A 1 70 ? 4.387 -12.943 -20.425 1.00 82.06 70 ALA A CA 1
ATOM 571 C C . ALA A 1 70 ? 2.874 -13.181 -20.338 1.00 82.06 70 ALA A C 1
ATOM 573 O O . ALA A 1 70 ? 2.308 -13.802 -21.231 1.00 82.06 70 ALA A O 1
ATOM 574 N N . ARG A 1 71 ? 2.191 -12.639 -19.320 1.00 79.06 71 ARG A N 1
ATOM 575 C CA . ARG A 1 71 ? 0.734 -12.779 -19.173 1.00 79.06 71 ARG A CA 1
ATOM 576 C C . ARG A 1 71 ? -0.029 -12.132 -20.326 1.00 79.06 71 ARG A C 1
ATOM 578 O O . ARG A 1 71 ? -0.931 -12.753 -20.874 1.00 79.06 71 ARG A O 1
ATOM 585 N N . VAL A 1 72 ? 0.304 -10.893 -20.684 1.00 85.69 72 VAL A N 1
ATOM 586 C CA . VAL A 1 72 ? -0.428 -10.143 -21.718 1.00 85.69 72 VAL A CA 1
ATOM 587 C C . VAL A 1 72 ? -0.193 -10.745 -23.102 1.00 85.69 72 VAL A C 1
ATOM 589 O O . VAL A 1 72 ? -1.151 -10.943 -23.838 1.00 85.69 72 VAL A O 1
ATOM 592 N N . LYS A 1 73 ? 1.058 -11.077 -23.445 1.00 81.75 73 LYS A N 1
ATOM 593 C CA . LYS A 1 73 ? 1.400 -11.617 -24.771 1.00 81.75 73 LYS A CA 1
ATOM 594 C C . LYS A 1 73 ? 1.173 -13.122 -24.913 1.00 81.75 73 LYS A C 1
ATOM 596 O O . LYS A 1 73 ? 1.009 -13.592 -26.027 1.00 81.75 73 LYS A O 1
ATOM 601 N N . GLY A 1 74 ? 1.196 -13.875 -23.815 1.00 69.81 74 GLY A N 1
ATOM 602 C CA . GLY A 1 74 ? 0.934 -15.318 -23.806 1.00 69.81 74 GLY A CA 1
ATOM 603 C C . GLY A 1 74 ? -0.551 -15.680 -23.756 1.00 69.81 74 GLY A C 1
ATOM 604 O O . GLY A 1 74 ? -0.891 -16.841 -23.944 1.00 69.81 74 GLY A O 1
ATOM 605 N N . SER A 1 75 ? -1.429 -14.702 -23.511 1.00 59.75 75 SER A N 1
ATOM 606 C CA . SER A 1 75 ? -2.890 -14.861 -23.596 1.00 59.75 75 SER A CA 1
ATOM 607 C C . SER A 1 75 ? -3.451 -14.432 -24.963 1.00 59.75 75 SER A C 1
ATOM 609 O O . SER A 1 75 ? -4.646 -14.160 -25.065 1.00 59.75 75 SER A O 1
ATOM 611 N N . SER A 1 76 ? -2.584 -14.280 -25.974 1.00 48.56 76 SER A N 1
ATOM 612 C CA . SER A 1 76 ? -2.915 -13.868 -27.348 1.00 48.56 76 SER A CA 1
ATOM 613 C C . SER A 1 76 ? -2.917 -15.056 -28.300 1.00 48.56 76 SER A C 1
ATOM 615 O O . SER A 1 76 ? -2.026 -15.920 -28.142 1.00 48.56 76 SER A O 1
#

pLDDT: mean 87.85, std 11.39, range [48.56, 98.19]